Protein AF-A0A392TQP3-F1 (afdb_monomer_lite)

Radius of gyration: 18.49 Å; chains: 1; bounding box: 26×46×42 Å

Sequence (69 aa):
MGNWLDGEWRWDFRWRRELSVWEIELLHSLLSVMAKPLLLGATDSWSWRHDSSGTFSVKSAYLLLSAGV

Structure (mmCIF, N/CA/C/O backbone):
data_AF-A0A392TQP3-F1
#
_entry.id   AF-A0A392TQP3-F1
#
loop_
_atom_site.group_PDB
_atom_site.id
_atom_site.type_symbol
_atom_site.label_atom_id
_atom_site.label_alt_id
_atom_site.label_comp_id
_atom_site.label_asym_id
_atom_site.label_entity_id
_atom_site.label_seq_id
_atom_site.pdbx_PDB_ins_code
_atom_site.Cartn_x
_atom_site.Cartn_y
_atom_site.Cartn_z
_atom_site.occupancy
_atom_site.B_iso_or_equiv
_atom_site.auth_seq_id
_atom_site.auth_comp_id
_atom_site.auth_asym_id
_atom_site.auth_atom_id
_atom_site.pdbx_PDB_model_num
ATOM 1 N N . MET A 1 1 ? -4.855 12.334 2.456 1.00 62.56 1 MET A N 1
ATOM 2 C CA . MET A 1 1 ? -3.716 12.011 1.566 1.00 62.56 1 MET A CA 1
ATOM 3 C C . MET A 1 1 ? -2.719 13.136 1.716 1.00 62.56 1 MET A C 1
ATOM 5 O O . MET A 1 1 ? -3.144 14.280 1.755 1.00 62.56 1 MET A O 1
ATOM 9 N N . GLY A 1 2 ? -1.464 12.767 1.932 1.00 79.38 2 GLY A N 1
ATOM 10 C CA . GLY A 1 2 ? -0.458 13.541 2.648 1.00 79.38 2 GLY A CA 1
ATOM 11 C C . GLY A 1 2 ? 0.179 14.731 1.943 1.00 79.38 2 GLY A C 1
ATOM 12 O O . GLY A 1 2 ? -0.309 15.227 0.930 1.00 79.38 2 GLY A O 1
ATOM 13 N N . ASN A 1 3 ? 1.297 15.172 2.510 1.00 81.62 3 ASN A N 1
ATOM 14 C CA . ASN A 1 3 ? 2.089 16.286 2.018 1.00 81.62 3 ASN A CA 1
ATOM 15 C C . ASN A 1 3 ? 3.589 16.014 2.181 1.00 81.62 3 ASN A C 1
ATOM 17 O O . ASN A 1 3 ? 4.024 15.319 3.099 1.00 81.62 3 ASN A O 1
ATOM 21 N N . TRP A 1 4 ? 4.381 16.586 1.276 1.00 79.31 4 TRP A N 1
ATOM 22 C CA . TRP A 1 4 ? 5.836 16.577 1.376 1.00 79.31 4 TRP A CA 1
ATOM 23 C C . TRP A 1 4 ? 6.278 17.577 2.444 1.00 79.31 4 TRP A C 1
ATOM 25 O O . TRP A 1 4 ? 5.923 18.755 2.375 1.00 79.31 4 TRP A O 1
ATOM 35 N N . LEU A 1 5 ? 7.043 17.109 3.427 1.00 78.94 5 LEU A N 1
ATOM 36 C CA . LEU A 1 5 ? 7.667 17.936 4.459 1.00 78.94 5 LEU A CA 1
ATOM 37 C C . LEU A 1 5 ? 9.094 17.445 4.657 1.00 78.94 5 LEU A C 1
ATOM 39 O O . LEU A 1 5 ? 9.303 16.256 4.876 1.00 78.94 5 LEU A O 1
ATOM 43 N N . ASP A 1 6 ? 10.056 18.361 4.583 1.00 80.56 6 ASP A N 1
ATOM 44 C CA . ASP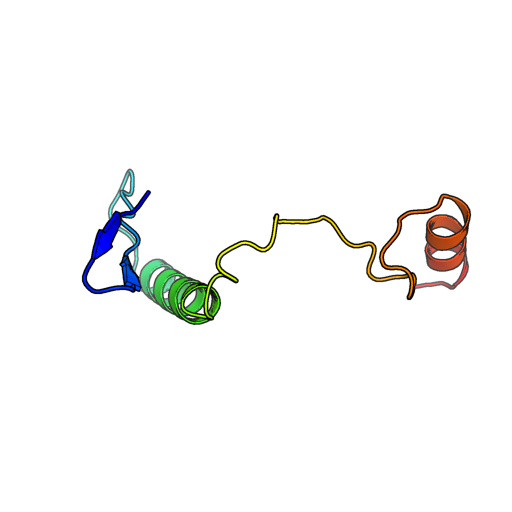 A 1 6 ? 11.480 18.084 4.822 1.00 80.56 6 ASP A CA 1
ATOM 45 C C . ASP A 1 6 ? 12.075 16.979 3.928 1.00 80.56 6 ASP A C 1
ATOM 47 O O . ASP A 1 6 ? 12.979 16.255 4.329 1.00 80.56 6 ASP A O 1
ATOM 51 N N . GLY A 1 7 ? 11.570 16.840 2.698 1.00 75.62 7 GLY A N 1
ATOM 52 C CA . GLY A 1 7 ? 12.036 15.819 1.751 1.00 75.62 7 GLY A CA 1
ATOM 53 C C . GLY A 1 7 ? 11.432 14.428 1.961 1.00 75.62 7 GLY A C 1
ATOM 54 O O . GLY A 1 7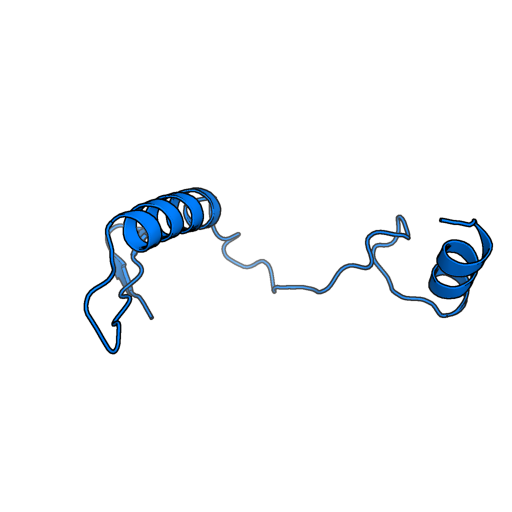 ? 11.742 13.519 1.196 1.00 75.62 7 GLY A O 1
ATOM 55 N N . GLU A 1 8 ? 10.524 14.267 2.925 1.00 73.62 8 GLU A N 1
ATOM 56 C CA . GLU A 1 8 ? 9.797 13.021 3.164 1.00 73.62 8 GLU A CA 1
ATOM 57 C C . GLU A 1 8 ? 8.298 13.185 2.898 1.00 73.62 8 GLU A C 1
ATOM 59 O O . GLU A 1 8 ? 7.688 14.226 3.167 1.00 73.62 8 GLU A O 1
ATOM 64 N N . TRP A 1 9 ? 7.682 12.135 2.352 1.00 78.44 9 TRP A N 1
ATOM 65 C CA . TRP A 1 9 ? 6.238 12.095 2.171 1.00 78.44 9 TRP A CA 1
ATOM 66 C C . TRP A 1 9 ? 5.574 11.728 3.495 1.00 78.44 9 TRP A C 1
ATOM 68 O O . TRP A 1 9 ? 5.710 10.602 3.977 1.00 78.44 9 TRP A O 1
ATOM 78 N N . ARG A 1 10 ? 4.823 12.664 4.081 1.00 79.50 10 ARG A N 1
ATOM 79 C CA . ARG A 1 10 ? 4.058 12.414 5.307 1.00 79.50 10 ARG A CA 1
ATOM 80 C C . ARG A 1 10 ? 2.603 12.151 4.967 1.00 79.50 10 ARG A C 1
ATOM 82 O O . ARG A 1 10 ? 1.929 13.016 4.416 1.00 79.50 10 ARG A O 1
ATOM 89 N N . TRP A 1 11 ? 2.101 10.970 5.318 1.00 82.00 11 TRP A N 1
ATOM 90 C CA . TRP A 1 11 ? 0.703 10.597 5.104 1.00 82.00 11 TRP A CA 1
ATOM 91 C C . TRP A 1 11 ? -0.236 11.287 6.109 1.00 82.00 11 TRP A C 1
ATOM 93 O O . TRP A 1 11 ? -0.096 11.092 7.311 1.00 82.00 11 TRP A O 1
ATOM 103 N N . ASP A 1 12 ? -1.239 12.026 5.617 1.00 84.62 12 ASP A N 1
ATOM 104 C CA . ASP A 1 12 ? -2.381 12.507 6.420 1.00 84.62 12 ASP A CA 1
ATOM 105 C C . ASP A 1 12 ? -3.586 11.573 6.212 1.00 84.62 12 ASP A C 1
ATOM 107 O O . ASP A 1 12 ? -4.319 11.686 5.212 1.00 84.62 12 ASP A O 1
ATOM 111 N N . PHE A 1 13 ? -3.740 10.595 7.110 1.00 83.81 13 PHE A N 1
ATOM 112 C CA . PHE A 1 13 ? -4.867 9.661 7.127 1.00 83.81 13 PHE A CA 1
ATOM 113 C C . PHE A 1 13 ? -5.972 10.172 8.050 1.00 83.81 13 PHE A C 1
ATOM 115 O O . PHE A 1 13 ? -5.766 10.360 9.246 1.00 83.81 13 PHE A O 1
ATOM 122 N N . ARG A 1 14 ? -7.177 10.335 7.495 1.00 87.94 14 ARG A N 1
ATOM 123 C CA . ARG A 1 14 ? -8.377 10.706 8.250 1.00 87.94 14 ARG A CA 1
ATOM 124 C C . ARG A 1 14 ? -9.363 9.551 8.247 1.00 87.94 14 ARG A C 1
ATOM 126 O O . ARG A 1 14 ? -9.795 9.103 7.185 1.00 87.94 14 ARG A O 1
ATOM 133 N N . TRP A 1 15 ? -9.727 9.093 9.436 1.00 88.12 15 TRP A N 1
ATOM 134 C CA . TRP A 1 15 ? -10.625 7.960 9.635 1.00 88.12 15 TRP A CA 1
ATOM 135 C C . TRP A 1 15 ? -12.035 8.448 9.966 1.00 88.12 15 TRP A C 1
ATOM 137 O O . TRP A 1 15 ? -12.211 9.492 10.588 1.00 88.12 15 TRP A O 1
ATOM 147 N N . ARG A 1 16 ? -13.061 7.695 9.550 1.00 93.56 16 ARG A N 1
ATOM 148 C CA . ARG A 1 16 ? -14.466 8.022 9.873 1.00 93.56 16 ARG A CA 1
ATOM 149 C C . ARG A 1 16 ? -14.828 7.751 11.335 1.00 93.56 16 ARG A C 1
ATOM 151 O O . ARG A 1 16 ? -15.841 8.251 11.808 1.00 93.56 16 ARG A O 1
ATOM 158 N N . ARG A 1 17 ? -14.031 6.924 12.009 1.00 94.62 17 ARG A N 1
ATOM 159 C CA . ARG A 1 17 ? -14.160 6.545 13.416 1.00 94.62 17 ARG A CA 1
ATOM 160 C C . ARG A 1 17 ? -12.773 6.402 14.024 1.00 94.62 17 ARG A C 1
ATOM 162 O O . ARG A 1 17 ? -11.793 6.286 13.289 1.00 94.62 17 ARG A O 1
ATOM 169 N N . GLU A 1 18 ? -12.716 6.342 15.345 1.00 93.31 18 GLU A N 1
ATOM 170 C CA . GLU A 1 18 ? -11.489 5.984 16.046 1.00 93.31 18 GLU A CA 1
ATOM 171 C C . GLU A 1 18 ? -11.058 4.561 15.685 1.00 93.31 18 GLU A C 1
ATOM 173 O O . GLU A 1 18 ? -11.881 3.639 15.574 1.00 93.31 18 GLU A O 1
ATOM 178 N N . LEU A 1 19 ? -9.755 4.409 15.469 1.00 92.62 19 LEU A N 1
ATOM 179 C CA . LEU A 1 19 ? -9.142 3.112 15.257 1.00 92.62 19 LEU A CA 1
ATOM 180 C C . LEU A 1 19 ? -9.069 2.378 16.590 1.00 92.62 19 LEU A C 1
ATOM 182 O O . LEU A 1 19 ? -8.712 2.945 17.620 1.00 92.62 19 LEU A O 1
ATOM 186 N N . SER A 1 20 ? -9.379 1.094 16.554 1.00 93.94 20 SER A N 1
ATOM 187 C CA . SER A 1 20 ? -9.068 0.201 17.663 1.00 93.94 20 SER A CA 1
ATOM 188 C C . SER A 1 20 ? -7.557 -0.049 17.765 1.00 93.94 20 SER A C 1
ATOM 190 O O . SER A 1 20 ? -6.800 0.218 16.832 1.00 93.94 20 SER A O 1
ATOM 192 N N . VAL A 1 21 ? -7.114 -0.616 18.890 1.00 94.06 21 VAL A N 1
ATOM 193 C CA . VAL A 1 21 ? -5.690 -0.908 19.144 1.00 94.06 21 VAL A CA 1
ATOM 194 C C . VAL A 1 21 ? -5.075 -1.783 18.044 1.00 94.06 21 VAL A C 1
ATOM 196 O O . VAL A 1 21 ? -3.998 -1.468 17.547 1.00 94.06 21 VAL A O 1
ATOM 199 N N . TRP A 1 22 ? -5.782 -2.821 17.586 1.00 95.25 22 TRP A N 1
ATOM 200 C CA . TRP A 1 22 ? -5.282 -3.697 16.519 1.00 95.25 22 TRP A CA 1
ATOM 201 C C . TRP A 1 22 ? -5.237 -2.998 15.150 1.00 95.25 22 TRP A C 1
ATOM 203 O O . TRP A 1 22 ? -4.353 -3.267 14.340 1.00 95.25 22 TRP A O 1
ATOM 213 N N . GLU A 1 23 ? -6.147 -2.057 14.877 1.00 94.31 23 GLU A N 1
ATOM 214 C CA . GLU A 1 23 ? -6.114 -1.265 13.639 1.00 94.31 23 GLU A CA 1
ATOM 215 C C . GLU A 1 23 ? -4.932 -0.288 13.619 1.00 94.31 23 GLU A C 1
ATOM 217 O O . GLU A 1 23 ? -4.370 -0.024 12.556 1.00 94.31 23 GLU A O 1
ATOM 222 N N . ILE A 1 24 ? -4.518 0.219 14.783 1.00 92.69 24 ILE A N 1
ATOM 223 C CA . ILE A 1 24 ? -3.316 1.052 14.917 1.00 92.69 24 ILE A CA 1
ATOM 224 C C . ILE A 1 24 ? -2.056 0.228 14.616 1.00 92.69 24 ILE A C 1
ATOM 226 O O . ILE A 1 24 ? -1.177 0.693 13.891 1.00 92.69 24 ILE A O 1
ATOM 230 N N . GLU A 1 25 ? -1.974 -1.013 15.099 1.00 94.75 25 GLU A N 1
ATOM 231 C CA . GLU A 1 25 ? -0.859 -1.917 14.779 1.00 94.75 25 GLU A CA 1
ATOM 232 C C . GLU A 1 25 ? -0.779 -2.230 13.275 1.00 94.75 25 GLU A C 1
ATOM 234 O O . GLU A 1 25 ? 0.309 -2.236 12.683 1.00 94.75 25 GLU A O 1
ATOM 239 N N . LEU A 1 26 ? -1.932 -2.418 12.623 1.00 92.81 26 LEU A N 1
ATOM 240 C CA . LEU A 1 26 ? -2.006 -2.562 11.167 1.00 92.81 26 LEU A CA 1
ATOM 241 C C . LEU A 1 26 ? -1.562 -1.291 10.443 1.00 92.81 26 LEU A C 1
ATOM 243 O O . LEU A 1 26 ? -0.840 -1.376 9.449 1.00 92.81 26 LEU A O 1
ATOM 247 N N . LEU A 1 27 ? -1.946 -0.115 10.943 1.00 90.31 27 LEU A N 1
ATOM 248 C CA . LEU A 1 27 ? -1.509 1.160 10.385 1.00 90.31 27 LEU A CA 1
ATOM 249 C C . LEU A 1 27 ? 0.012 1.329 10.492 1.00 90.31 27 LEU A C 1
ATOM 251 O O . LEU A 1 27 ? 0.642 1.743 9.522 1.00 90.31 27 LEU A O 1
ATOM 255 N N . HIS A 1 28 ? 0.623 0.968 11.622 1.00 88.69 28 HIS A N 1
ATOM 256 C CA . HIS A 1 28 ? 2.082 0.988 11.773 1.00 88.69 28 HIS A CA 1
ATOM 257 C C . HIS A 1 28 ? 2.770 0.030 10.797 1.00 88.69 28 HIS A C 1
ATOM 259 O O . HIS A 1 28 ? 3.746 0.402 10.142 1.00 88.69 28 HIS A O 1
ATOM 265 N N . SER A 1 29 ? 2.226 -1.178 10.646 1.00 89.19 29 SER A N 1
ATOM 266 C CA . SER A 1 29 ? 2.724 -2.160 9.679 1.00 89.19 29 SER A CA 1
ATOM 267 C C . SER A 1 29 ? 2.656 -1.612 8.252 1.00 89.19 29 SER A C 1
ATOM 269 O O . SER A 1 29 ? 3.646 -1.664 7.522 1.00 89.19 29 SER A O 1
ATOM 271 N N . LEU A 1 30 ? 1.529 -1.004 7.872 1.00 86.56 30 LEU A N 1
ATOM 272 C CA . LEU A 1 30 ? 1.354 -0.350 6.577 1.00 86.56 30 LEU A CA 1
ATOM 273 C C . LEU A 1 30 ? 2.374 0.779 6.370 1.00 86.56 30 LEU A C 1
ATOM 275 O O . LEU A 1 30 ? 3.077 0.789 5.361 1.00 86.56 30 LEU A O 1
ATOM 279 N N . LEU A 1 31 ? 2.493 1.699 7.330 1.00 83.94 31 LEU A N 1
ATOM 280 C CA . LEU A 1 31 ? 3.424 2.827 7.255 1.00 83.94 31 LEU A CA 1
ATOM 281 C C . LEU A 1 31 ? 4.874 2.362 7.090 1.00 83.94 31 LEU A C 1
ATOM 283 O O . LEU A 1 31 ? 5.601 2.953 6.299 1.00 83.94 31 LEU A O 1
ATOM 287 N N . SER A 1 32 ? 5.281 1.272 7.747 1.00 83.69 32 SER A N 1
ATOM 288 C CA . SER A 1 32 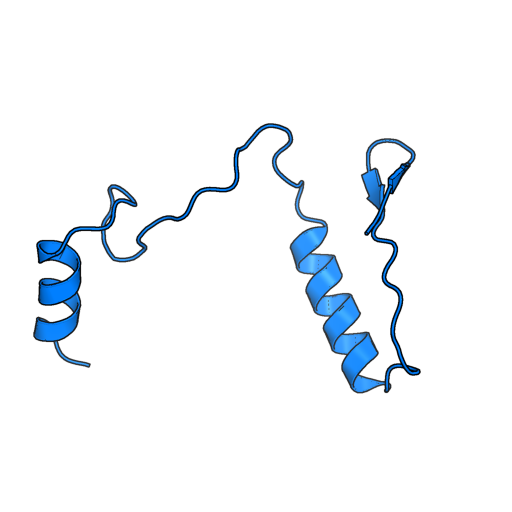? 6.629 0.706 7.584 1.00 83.69 32 SER A CA 1
ATOM 289 C C . SER A 1 32 ? 6.913 0.225 6.154 1.00 83.69 32 SER A C 1
ATOM 291 O O . SER A 1 32 ? 8.022 0.384 5.644 1.00 83.69 32 SER A O 1
ATOM 293 N N . VAL A 1 33 ? 5.902 -0.326 5.473 1.00 80.69 33 VAL A N 1
ATOM 294 C CA . VAL A 1 33 ? 6.016 -0.769 4.077 1.00 80.69 33 VAL A CA 1
ATOM 295 C C . VAL A 1 33 ? 6.046 0.435 3.139 1.00 80.69 33 VAL A C 1
ATOM 297 O O . VAL A 1 33 ? 6.793 0.424 2.162 1.00 80.69 33 VAL A O 1
ATOM 300 N N . MET A 1 34 ? 5.266 1.471 3.451 1.00 74.00 34 MET A N 1
ATOM 301 C CA . MET A 1 34 ? 5.161 2.695 2.655 1.00 74.00 34 MET A CA 1
ATOM 302 C C . MET A 1 34 ? 6.322 3.677 2.863 1.00 74.00 34 MET A C 1
ATOM 304 O O . MET A 1 34 ? 6.536 4.524 2.005 1.00 74.00 34 MET A O 1
ATOM 308 N N . ALA A 1 35 ? 7.058 3.580 3.976 1.00 67.50 35 ALA A N 1
ATOM 309 C CA . ALA A 1 35 ? 8.258 4.374 4.257 1.00 67.50 35 ALA A CA 1
ATOM 310 C C . ALA A 1 35 ? 9.467 3.945 3.414 1.00 67.50 35 AL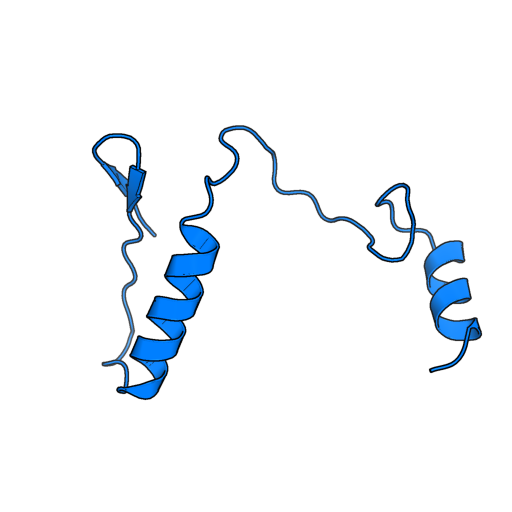A A C 1
ATOM 312 O O . ALA A 1 35 ? 10.484 4.637 3.380 1.00 67.50 35 ALA A O 1
ATOM 313 N N . LYS A 1 36 ? 9.370 2.811 2.704 1.00 64.44 36 LYS A N 1
ATOM 314 C CA . LYS A 1 36 ? 10.305 2.511 1.618 1.00 64.44 36 LYS A CA 1
ATOM 315 C C . LYS A 1 36 ? 10.259 3.678 0.639 1.00 64.44 36 LYS A C 1
ATOM 317 O O . LYS A 1 36 ? 9.152 4.128 0.349 1.00 64.44 36 LYS A O 1
ATOM 322 N N . PRO A 1 37 ? 11.411 4.165 0.143 1.00 59.06 37 PRO A N 1
ATOM 323 C CA . PRO A 1 37 ? 11.439 5.314 -0.745 1.00 59.06 37 PRO A CA 1
ATOM 324 C C . PRO A 1 37 ? 10.471 5.037 -1.886 1.00 59.06 37 PRO A C 1
ATOM 326 O O . PRO A 1 37 ? 10.702 4.141 -2.702 1.00 59.06 37 PRO A O 1
ATOM 329 N N . LEU A 1 38 ? 9.347 5.760 -1.879 1.00 57.41 38 LEU A N 1
ATOM 330 C CA . LEU A 1 38 ? 8.435 5.800 -3.002 1.00 57.41 38 LEU A CA 1
ATOM 331 C C . LEU A 1 38 ? 9.326 6.255 -4.146 1.00 57.41 38 LEU A C 1
ATOM 333 O O . LEU A 1 38 ? 9.855 7.364 -4.078 1.00 57.41 38 LEU A O 1
ATOM 337 N N . LEU A 1 39 ? 9.624 5.350 -5.078 1.00 56.88 39 LEU A N 1
ATOM 338 C CA . LEU A 1 39 ? 10.588 5.582 -6.145 1.00 56.88 39 LEU A CA 1
ATOM 339 C C . LEU A 1 39 ? 10.163 6.861 -6.870 1.00 56.88 39 LEU A C 1
ATOM 341 O O . LEU A 1 39 ? 9.229 6.850 -7.669 1.00 56.88 39 LEU A O 1
ATOM 345 N N . LEU A 1 40 ? 10.796 7.981 -6.520 1.00 50.19 40 LEU A N 1
ATOM 346 C CA . LEU A 1 40 ? 10.475 9.297 -7.049 1.00 50.19 40 LEU A CA 1
ATOM 347 C C . LEU A 1 40 ? 10.710 9.231 -8.559 1.00 50.19 40 LEU A C 1
ATOM 349 O O . LEU A 1 40 ? 11.845 9.118 -9.011 1.00 50.19 40 LEU A O 1
ATOM 353 N N . GLY A 1 41 ? 9.619 9.232 -9.327 1.00 55.03 41 GLY A N 1
ATOM 354 C CA . GLY A 1 41 ? 9.646 9.154 -10.788 1.00 55.03 41 GLY A CA 1
ATOM 355 C C . GLY A 1 41 ? 9.405 7.768 -11.394 1.00 55.03 41 GLY A C 1
ATOM 356 O O . GLY A 1 41 ? 9.302 7.680 -12.615 1.00 55.03 41 GLY A O 1
ATOM 357 N N . ALA A 1 42 ? 9.256 6.701 -10.602 1.00 62.00 42 ALA A N 1
ATOM 358 C CA . ALA A 1 42 ? 8.744 5.444 -11.138 1.00 62.00 42 ALA A CA 1
ATOM 359 C C . ALA A 1 42 ? 7.224 5.554 -11.278 1.00 62.00 42 ALA A C 1
ATOM 361 O O . ALA A 1 42 ? 6.505 5.722 -10.296 1.00 62.00 42 ALA A O 1
ATOM 362 N N . THR A 1 43 ? 6.725 5.483 -12.509 1.00 67.12 43 THR A N 1
ATOM 363 C CA . THR A 1 43 ? 5.294 5.290 -12.733 1.00 67.12 43 THR A CA 1
ATOM 364 C C . THR A 1 43 ? 4.906 3.939 -12.144 1.00 67.12 43 THR A C 1
ATOM 366 O O . THR A 1 43 ? 5.503 2.921 -12.507 1.00 67.12 43 THR A O 1
ATOM 369 N N . ASP A 1 44 ? 3.920 3.928 -11.245 1.00 70.94 44 ASP A N 1
ATOM 370 C CA . ASP A 1 44 ? 3.324 2.678 -10.784 1.00 70.94 44 ASP A CA 1
ATOM 371 C C . ASP A 1 44 ? 2.892 1.869 -12.008 1.00 70.94 44 ASP A C 1
ATOM 373 O O . ASP A 1 44 ? 2.136 2.338 -12.862 1.00 70.94 44 ASP A O 1
ATOM 377 N N . SER A 1 45 ? 3.416 0.654 -12.114 1.00 77.81 45 SER A N 1
ATOM 378 C CA . SER A 1 45 ? 3.110 -0.250 -13.212 1.00 77.81 45 SER A CA 1
ATOM 379 C C . SER A 1 45 ? 2.636 -1.581 -12.659 1.00 77.81 45 SER A C 1
ATOM 381 O O . SER A 1 45 ? 3.133 -2.094 -11.654 1.00 77.81 45 SER A O 1
ATOM 383 N N . TRP A 1 46 ? 1.631 -2.139 -13.323 1.00 81.75 46 TRP A N 1
ATOM 384 C CA . TRP A 1 46 ? 1.190 -3.494 -13.051 1.00 81.75 46 TRP A CA 1
ATOM 385 C C . TRP A 1 46 ? 2.173 -4.456 -13.705 1.00 81.75 46 TRP A C 1
ATOM 387 O O . TRP A 1 46 ? 2.413 -4.363 -14.907 1.00 81.75 46 TRP A O 1
ATOM 397 N N . SER A 1 47 ? 2.714 -5.388 -12.921 1.00 87.19 47 SER A N 1
ATOM 398 C CA . SER A 1 47 ? 3.5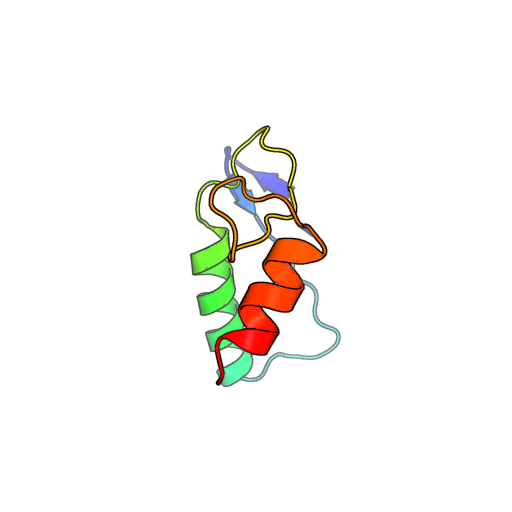54 -6.468 -13.434 1.00 87.19 47 SER A CA 1
ATOM 399 C C . SER A 1 47 ? 2.907 -7.829 -13.197 1.00 87.19 47 SER A C 1
ATOM 401 O O . SER A 1 47 ? 2.359 -8.130 -12.132 1.00 87.19 47 SER A O 1
ATOM 403 N N . TRP A 1 48 ? 2.955 -8.671 -14.223 1.00 91.25 48 TRP A N 1
ATOM 404 C CA . TRP A 1 48 ? 2.510 -10.053 -14.169 1.00 91.25 48 TRP A CA 1
ATOM 405 C C . TRP A 1 48 ? 3.605 -10.928 -13.557 1.00 91.25 48 TRP A C 1
ATOM 407 O O . TRP A 1 48 ? 4.610 -11.224 -14.194 1.00 91.25 48 TRP A O 1
ATOM 417 N N . ARG A 1 49 ? 3.408 -11.358 -12.306 1.00 87.88 49 ARG A N 1
ATOM 418 C CA . ARG A 1 49 ? 4.427 -12.090 -11.526 1.00 87.88 49 ARG A CA 1
ATOM 419 C C . ARG A 1 49 ? 4.772 -13.479 -12.066 1.00 87.88 49 ARG A C 1
ATOM 421 O O . ARG A 1 49 ? 5.802 -14.028 -11.692 1.00 87.88 49 ARG A O 1
ATOM 428 N N . HIS A 1 50 ? 3.910 -14.054 -12.898 1.00 85.38 50 HIS A N 1
ATOM 429 C CA . HIS A 1 50 ? 4.081 -15.409 -13.429 1.00 85.38 50 HIS A CA 1
ATOM 430 C C . HIS A 1 50 ? 4.775 -15.429 -14.796 1.00 85.38 50 HIS A C 1
ATOM 432 O O . HIS A 1 50 ? 4.775 -16.456 -15.468 1.00 85.38 50 HIS A O 1
ATOM 438 N N . ASP A 1 51 ? 5.354 -14.304 -15.218 1.00 86.06 51 ASP A N 1
ATOM 439 C CA . ASP A 1 51 ? 6.214 -14.225 -16.393 1.00 86.06 51 ASP A CA 1
ATOM 440 C C . ASP A 1 51 ? 7.405 -13.309 -16.095 1.00 86.06 51 ASP A C 1
ATOM 442 O O . ASP A 1 51 ? 7.253 -12.246 -15.492 1.00 86.06 51 ASP A O 1
ATOM 446 N N . SER A 1 52 ? 8.605 -13.713 -16.509 1.00 85.25 52 SER A N 1
ATOM 447 C CA . SER A 1 52 ? 9.832 -12.953 -16.249 1.00 85.25 52 SER A CA 1
ATOM 448 C C . SER A 1 52 ? 9.886 -11.619 -16.997 1.00 85.25 52 SER A C 1
ATOM 450 O O . SER A 1 52 ? 10.611 -10.722 -16.573 1.00 85.25 52 SER A O 1
ATOM 452 N N . SER A 1 53 ? 9.099 -11.450 -18.065 1.00 87.50 53 SER A N 1
ATOM 453 C CA . SER A 1 53 ? 8.932 -10.159 -18.743 1.00 87.50 53 SER A CA 1
ATOM 454 C C . SER A 1 53 ? 8.083 -9.164 -17.945 1.00 87.50 53 SER A C 1
ATOM 456 O O . SER A 1 53 ? 7.970 -8.004 -18.338 1.00 87.50 53 SER A O 1
ATOM 458 N N . GLY A 1 54 ? 7.421 -9.612 -16.870 1.00 88.00 54 GLY A N 1
ATOM 459 C CA . GLY A 1 54 ? 6.458 -8.810 -16.122 1.00 88.00 54 GLY A CA 1
ATOM 460 C C . GLY A 1 54 ? 5.195 -8.465 -16.917 1.00 88.00 54 GLY A C 1
ATOM 461 O O . GLY A 1 54 ? 4.373 -7.693 -16.429 1.00 88.00 54 GLY A O 1
ATOM 462 N N . THR A 1 55 ? 5.006 -9.023 -18.116 1.00 90.00 55 THR A N 1
ATOM 463 C CA . THR A 1 55 ? 3.868 -8.727 -18.994 1.00 90.00 55 THR A CA 1
ATOM 464 C C . THR A 1 55 ? 2.830 -9.840 -18.932 1.00 90.00 55 THR A C 1
ATOM 466 O O . THR A 1 55 ? 3.149 -11.030 -18.967 1.00 90.00 55 THR A O 1
ATOM 469 N N . PHE A 1 56 ? 1.556 -9.458 -18.850 1.00 89.69 56 PHE A N 1
ATOM 470 C CA . PHE A 1 56 ? 0.466 -10.422 -18.916 1.00 89.69 56 PHE A CA 1
ATOM 471 C C . PHE A 1 56 ? 0.323 -10.978 -20.335 1.00 89.69 56 PHE A C 1
ATOM 473 O O . PHE A 1 56 ? 0.294 -10.231 -21.312 1.00 89.69 56 PHE A O 1
ATOM 480 N N . SER A 1 57 ? 0.144 -12.291 -20.446 1.00 92.06 57 SER A N 1
ATOM 481 C CA . SER A 1 57 ? -0.291 -12.923 -21.686 1.00 92.06 57 SER A CA 1
ATOM 482 C C . SER A 1 57 ? -1.300 -14.024 -21.380 1.00 92.06 57 SER A C 1
ATOM 484 O O . SER A 1 57 ? -1.233 -14.678 -20.339 1.00 92.06 57 SER A O 1
ATOM 486 N N . VAL A 1 58 ? -2.210 -14.284 -22.323 1.00 92.38 58 VAL A N 1
ATOM 487 C CA . VAL A 1 58 ? -3.158 -15.406 -22.212 1.00 92.38 58 VAL A CA 1
ATOM 488 C C . VAL A 1 58 ? -2.399 -16.723 -22.016 1.00 92.38 58 VAL A C 1
ATOM 490 O O . VAL A 1 58 ? -2.775 -17.541 -21.185 1.00 92.38 58 VAL A O 1
ATOM 493 N N . LYS A 1 59 ? -1.271 -16.904 -22.710 1.00 90.88 59 LYS A N 1
ATOM 494 C CA . LYS A 1 59 ? -0.427 -18.097 -22.593 1.00 90.88 59 LYS A CA 1
ATOM 495 C C . LYS A 1 59 ? 0.127 -18.286 -21.179 1.00 90.88 59 LYS A C 1
ATOM 497 O O . LYS A 1 59 ? 0.009 -19.381 -20.639 1.00 90.88 59 LYS A O 1
ATOM 502 N N . SER A 1 60 ? 0.718 -17.250 -20.581 1.00 90.12 60 SER A N 1
ATOM 503 C CA . SER A 1 60 ? 1.288 -17.342 -19.229 1.00 90.12 60 SER A CA 1
ATOM 504 C C . SER A 1 60 ? 0.205 -17.555 -18.166 1.00 90.12 60 SER A C 1
ATOM 506 O O . SER A 1 60 ? 0.424 -18.307 -17.219 1.00 90.12 60 SER A O 1
ATOM 508 N N . ALA A 1 61 ? -0.993 -16.996 -18.362 1.00 91.44 61 ALA A N 1
ATOM 509 C CA . ALA A 1 61 ? -2.148 -17.270 -17.509 1.00 91.44 61 ALA A CA 1
ATOM 510 C C . ALA A 1 61 ? -2.621 -18.731 -17.600 1.00 91.44 61 ALA A C 1
ATOM 512 O O . ALA A 1 61 ? -2.817 -19.378 -16.576 1.00 91.44 61 ALA A O 1
ATOM 513 N N . TYR A 1 62 ? -2.763 -19.285 -18.807 1.00 92.25 62 TYR A N 1
ATOM 514 C CA . TYR A 1 62 ? -3.165 -20.685 -18.970 1.00 92.25 62 TYR A CA 1
ATOM 515 C C . TYR A 1 62 ? -2.097 -21.665 -18.486 1.00 92.25 62 TYR A C 1
ATOM 517 O O . TYR A 1 62 ? -2.453 -22.679 -17.897 1.00 92.25 62 TYR A O 1
ATOM 525 N N . LEU A 1 63 ? -0.807 -21.357 -18.669 1.00 88.44 63 LEU A N 1
ATOM 526 C CA . LEU A 1 63 ? 0.276 -22.166 -18.105 1.00 88.44 63 LEU A CA 1
ATOM 527 C C . LEU A 1 63 ? 0.158 -22.257 -16.583 1.00 88.44 63 LEU A C 1
ATOM 529 O O . LEU A 1 63 ? 0.202 -23.364 -16.057 1.00 88.44 63 LEU A O 1
ATOM 533 N N . LEU A 1 64 ? -0.086 -21.131 -15.901 1.00 88.56 64 LEU A N 1
ATOM 534 C CA . LEU A 1 64 ? -0.337 -21.105 -14.458 1.00 88.56 64 LEU A CA 1
ATOM 535 C C . LEU A 1 64 ? -1.532 -21.988 -14.069 1.00 88.56 64 LEU A C 1
ATOM 537 O O . LEU A 1 64 ? -1.423 -22.792 -13.151 1.00 88.56 64 LEU A O 1
ATOM 541 N N . LEU A 1 65 ? -2.657 -21.862 -14.777 1.00 88.94 65 LEU A N 1
ATOM 542 C CA . LEU A 1 65 ? -3.866 -22.643 -14.493 1.00 88.94 65 LEU A CA 1
ATOM 543 C C . LEU A 1 65 ? -3.680 -24.143 -14.774 1.00 88.94 65 LEU A C 1
ATOM 545 O O . LEU A 1 65 ? -4.251 -24.977 -14.079 1.00 88.94 65 LEU A O 1
ATOM 549 N N . SER A 1 66 ? -2.878 -24.491 -15.783 1.00 86.94 66 SER A N 1
ATOM 550 C CA . SER A 1 66 ? -2.595 -25.878 -16.175 1.00 86.94 66 SER A CA 1
ATOM 551 C C . SER A 1 66 ? -1.501 -26.550 -15.346 1.00 86.94 66 SER A C 1
ATOM 553 O O . SER A 1 66 ? -1.430 -27.775 -15.325 1.00 86.94 66 SER A O 1
ATOM 555 N N . ALA A 1 67 ? -0.654 -25.767 -14.669 1.00 78.38 67 ALA A N 1
ATOM 556 C CA . ALA A 1 67 ? 0.443 -26.272 -13.847 1.00 78.38 67 ALA A CA 1
ATOM 557 C C . ALA A 1 67 ? -0.034 -26.954 -12.552 1.00 78.38 67 ALA A C 1
ATOM 559 O O . ALA A 1 67 ? 0.772 -27.618 -11.908 1.00 78.38 67 ALA A O 1
ATOM 560 N N . GLY A 1 68 ? -1.326 -26.844 -12.219 1.00 61.28 68 GLY A N 1
ATOM 561 C CA . GLY A 1 68 ? -1.932 -27.475 -11.052 1.00 61.28 68 GLY A CA 1
ATOM 562 C C . GLY A 1 68 ? -1.547 -26.770 -9.752 1.00 61.28 68 GLY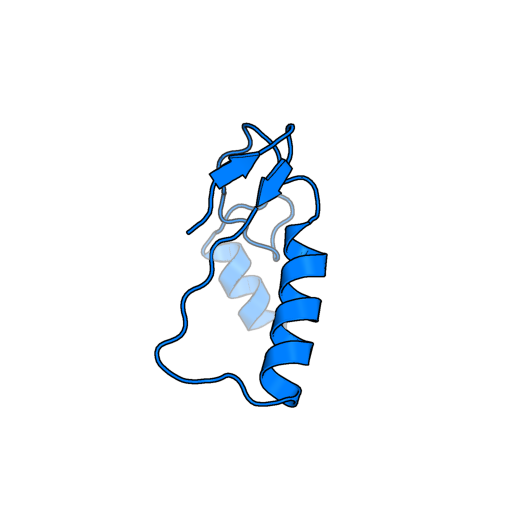 A C 1
ATOM 563 O O . GLY A 1 68 ? -0.379 -26.720 -9.375 1.00 61.28 68 GLY A O 1
ATOM 564 N N . VAL A 1 69 ? -2.551 -26.231 -9.064 1.00 50.28 69 VAL A N 1
ATOM 565 C CA . VAL A 1 69 ? -2.505 -26.026 -7.608 1.00 50.28 69 VAL A CA 1
ATOM 566 C C . VAL A 1 69 ? -3.094 -27.267 -6.960 1.00 50.28 69 VAL A C 1
ATOM 568 O O . VAL A 1 69 ? -4.110 -27.759 -7.505 1.00 50.28 69 VAL A O 1
#

pLDDT: mean 81.82, std 11.87, range [50.19, 95.25]

Organism: NCBI:txid97028

Foldseek 3Di:
DFDDDPNATDDDDDDPDDDDPVVVVVVVVVVVVVRPPPPVPDDDDQFDPQDPVSDDDPVSVVCVVVVDD

Secondary structure (DSSP, 8-state):
--EEETTEEE-----SSPPPHHHHHHHHHHHHHHTS---TTPPP----TTSTT----HHHHHHHHHT--